Protein AF-A0A9W5YX21-F1 (afdb_monomer_lite)

Foldseek 3Di:
DDKDWDWDQDPQVRDIDTFIQDPNDTDQQSQLVAAHDPPDDDVVRHDNSHDGDDDVPCPPPDDDDDQQWDDDVVVRFIDGLRHTCVNCVPPDPLQSVCCRPVVDRDDPVSSVVSVVVVVVVVVPDDPVVVVVVVPDD

InterPro domains:
  IPR002020 Citrate synthase [PF00285] (57-137)
  IPR002020 Citrate synthase [PTHR11739] (30-137)
  IPR016142 Citrate synthase-like, large alpha subdomain [G3DSA:1.10.580.10] (7-137)
  IPR036969 Citrate synthase superfamily [SSF48256] (24-137)

pLDDT: mean 91.67, std 6.65, range [61.19, 97.12]

Structure (mmCIF, N/CA/C/O backbone):
data_AF-A0A9W5YX21-F1
#
_entry.id   AF-A0A9W5YX21-F1
#
loop_
_atom_site.group_PDB
_atom_site.id
_atom_site.type_symbol
_atom_site.label_atom_id
_atom_site.label_alt_id
_atom_site.label_comp_id
_atom_site.label_asym_id
_atom_site.label_entity_id
_atom_site.label_seq_id
_atom_site.pdbx_PDB_ins_code
_atom_site.Cartn_x
_atom_site.Cartn_y
_atom_site.Cartn_z
_atom_site.occupancy
_atom_site.B_iso_or_equiv
_atom_site.auth_seq_id
_atom_site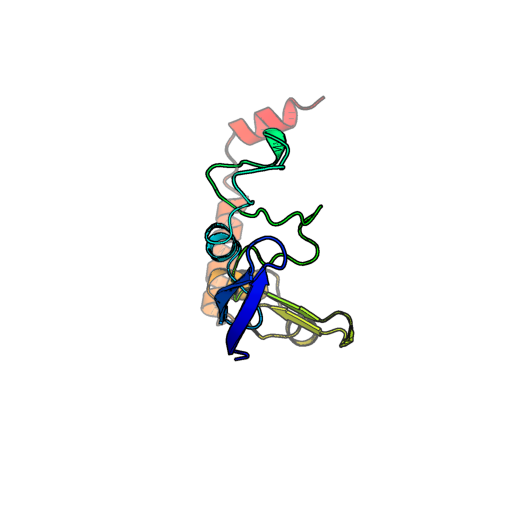.auth_comp_id
_atom_site.auth_asym_id
_atom_site.auth_atom_id
_atom_site.pdbx_PDB_model_num
ATOM 1 N N . MET A 1 1 ? 8.177 -12.030 12.652 1.00 61.19 1 MET A N 1
ATOM 2 C CA . MET A 1 1 ? 7.128 -11.019 12.380 1.00 61.19 1 MET A CA 1
ATOM 3 C C . MET A 1 1 ? 6.281 -10.861 13.634 1.00 61.19 1 MET A C 1
ATOM 5 O O . MET A 1 1 ? 5.811 -11.877 14.130 1.00 61.19 1 MET A O 1
ATOM 9 N N . SER A 1 2 ? 6.114 -9.640 14.155 1.00 83.44 2 SER A N 1
ATOM 10 C CA . SER A 1 2 ? 5.311 -9.377 15.365 1.00 83.44 2 SER A CA 1
ATOM 11 C C . SER A 1 2 ? 3.847 -9.767 15.126 1.00 83.44 2 SER A C 1
ATOM 13 O O . SER A 1 2 ? 3.158 -9.127 14.329 1.00 83.44 2 SER A O 1
ATOM 15 N N . SER A 1 3 ? 3.409 -10.868 15.733 1.00 94.31 3 SER A N 1
ATOM 16 C CA . SER A 1 3 ? 2.046 -11.404 15.628 1.00 94.31 3 SER A CA 1
ATOM 17 C C . SER A 1 3 ? 1.587 -11.853 17.011 1.00 94.31 3 SER A C 1
ATOM 19 O O . SER A 1 3 ? 2.418 -12.215 17.842 1.00 94.31 3 SER A O 1
ATOM 21 N N . GLY A 1 4 ? 0.283 -11.836 17.262 1.00 96.25 4 GLY A N 1
ATOM 22 C CA . GLY A 1 4 ? -0.270 -12.156 18.576 1.00 96.25 4 GLY A CA 1
ATOM 23 C C . GLY A 1 4 ? -1.775 -11.935 18.630 1.00 96.25 4 GLY A C 1
ATOM 24 O O . GLY A 1 4 ? -2.420 -11.822 17.590 1.00 96.25 4 GLY A O 1
ATOM 25 N N . ILE A 1 5 ? -2.325 -11.857 19.839 1.00 97.12 5 ILE A N 1
ATOM 26 C CA . ILE A 1 5 ? -3.734 -11.536 20.082 1.00 97.12 5 ILE A CA 1
ATOM 27 C C . ILE A 1 5 ? -3.800 -10.250 20.905 1.00 97.12 5 ILE A C 1
ATOM 29 O O . ILE A 1 5 ? -3.138 -10.128 21.934 1.00 97.12 5 ILE A O 1
ATOM 33 N N . LEU A 1 6 ? -4.595 -9.294 20.433 1.00 96.44 6 LEU A N 1
ATOM 34 C CA . LEU A 1 6 ? -5.000 -8.109 21.171 1.00 96.44 6 LEU A CA 1
ATOM 35 C C . LEU A 1 6 ? -6.308 -8.416 21.904 1.00 96.44 6 LEU A C 1
ATOM 37 O O . LEU A 1 6 ? -7.324 -8.698 21.267 1.00 96.44 6 LEU A O 1
ATOM 41 N N . TYR A 1 7 ? -6.286 -8.322 23.230 1.00 96.50 7 TYR A N 1
ATOM 42 C CA . TYR A 1 7 ? -7.478 -8.445 24.064 1.00 96.50 7 TYR A CA 1
ATOM 43 C C . TYR A 1 7 ? -8.082 -7.059 24.298 1.00 96.50 7 TYR A C 1
ATOM 45 O O . TYR A 1 7 ? -7.417 -6.168 24.826 1.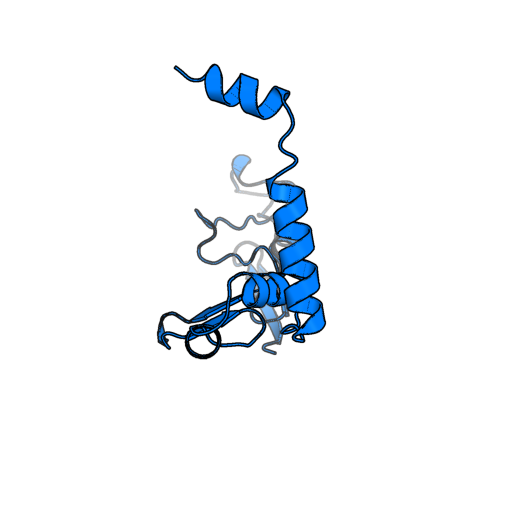00 96.50 7 TYR A O 1
ATOM 53 N N . VAL A 1 8 ? -9.342 -6.872 23.908 1.00 95.56 8 VAL A N 1
ATOM 54 C CA . VAL A 1 8 ? -10.081 -5.611 24.057 1.00 95.56 8 VAL A CA 1
ATOM 55 C C . VAL A 1 8 ? -11.267 -5.839 24.984 1.00 95.56 8 VAL A C 1
ATOM 57 O O . VAL A 1 8 ? -12.100 -6.696 24.712 1.00 95.56 8 VAL A O 1
ATOM 60 N N . ARG A 1 9 ? -11.371 -5.058 26.062 1.00 94.81 9 ARG A N 1
ATOM 61 C CA . ARG A 1 9 ? -12.549 -5.030 26.942 1.00 94.81 9 ARG A CA 1
ATOM 62 C C . ARG A 1 9 ? -13.328 -3.746 26.684 1.00 94.81 9 ARG A C 1
ATOM 64 O O . ARG A 1 9 ? -12.782 -2.661 26.872 1.00 94.81 9 ARG A O 1
ATOM 71 N N . ASP A 1 10 ? -14.585 -3.861 26.267 1.00 92.81 10 ASP A N 1
ATOM 72 C CA . ASP A 1 10 ? -15.468 -2.701 26.116 1.00 92.81 10 ASP A CA 1
ATOM 73 C C . ASP A 1 10 ? -16.086 -2.351 27.471 1.00 92.81 10 ASP A C 1
ATOM 75 O O . ASP A 1 10 ? -16.934 -3.076 27.980 1.00 92.81 10 ASP A O 1
ATOM 79 N N . SER A 1 11 ? -15.686 -1.226 28.061 1.00 91.75 11 SER A N 1
ATOM 80 C CA . SER A 1 11 ? -16.186 -0.789 29.371 1.00 91.75 11 SER A CA 1
ATOM 81 C C . SER A 1 11 ? -17.683 -0.461 29.394 1.00 91.75 11 SER A C 1
ATOM 83 O O . SER A 1 11 ? -18.267 -0.397 30.471 1.00 91.75 11 SER A O 1
ATOM 85 N N . ARG A 1 12 ? -18.317 -0.254 28.232 1.00 89.31 12 ARG A N 1
ATOM 86 C CA . ARG A 1 12 ? -19.748 0.079 28.132 1.00 89.31 12 ARG A CA 1
ATOM 87 C C . ARG A 1 12 ? -20.643 -1.155 28.228 1.00 89.31 12 ARG A C 1
ATOM 89 O O . ARG A 1 12 ? -21.795 -1.037 28.629 1.00 89.31 12 ARG A O 1
ATOM 96 N N . THR A 1 13 ? -20.134 -2.313 27.808 1.00 88.88 13 THR A N 1
ATOM 97 C CA . THR A 1 13 ? -20.879 -3.586 27.740 1.00 88.88 13 THR A CA 1
ATOM 98 C C . THR A 1 13 ? -20.263 -4.689 28.602 1.00 88.88 13 THR A C 1
ATOM 100 O O . THR A 1 13 ? -20.871 -5.736 28.784 1.00 88.88 13 THR A O 1
ATOM 103 N N . ASP A 1 14 ? -19.059 -4.455 29.121 1.00 90.62 14 ASP A N 1
ATOM 104 C CA . ASP A 1 14 ? -18.196 -5.395 29.838 1.00 90.62 14 ASP A CA 1
ATOM 105 C C . ASP A 1 14 ? -17.785 -6.655 29.054 1.00 90.62 14 ASP A C 1
ATOM 107 O O . ASP A 1 14 ? -17.219 -7.599 29.607 1.00 90.62 14 ASP A O 1
ATOM 111 N N . VAL A 1 15 ? -18.015 -6.662 27.737 1.00 92.25 15 VAL A N 1
ATOM 112 C CA . VAL A 1 15 ? -17.653 -7.771 26.849 1.00 92.25 15 VAL A CA 1
ATOM 113 C C . VAL A 1 15 ? -16.172 -7.695 26.478 1.00 92.25 15 VAL A C 1
ATOM 115 O O . VAL A 1 15 ? -15.639 -6.624 26.168 1.00 92.25 15 VAL A O 1
ATOM 118 N N . GLN A 1 16 ? -15.511 -8.853 26.479 1.00 95.12 16 GLN A N 1
ATOM 119 C CA . GLN A 1 16 ? -14.143 -9.015 25.998 1.00 95.12 16 GLN A CA 1
ATOM 120 C C . GLN A 1 16 ? -14.112 -9.586 24.578 1.00 95.12 16 GLN A C 1
ATOM 122 O O . GLN A 1 16 ? -14.905 -10.456 24.222 1.00 95.12 16 GLN A O 1
ATOM 127 N N . TYR A 1 17 ? -13.168 -9.098 23.781 1.00 94.81 17 TYR A N 1
ATOM 128 C CA . TYR A 1 17 ? -12.956 -9.474 22.391 1.00 94.81 17 TYR A CA 1
ATOM 129 C C . TYR A 1 17 ? -11.486 -9.795 22.156 1.00 94.81 17 TYR A C 1
ATOM 131 O O . TYR A 1 17 ? -10.595 -9.139 22.697 1.00 94.81 17 TYR A O 1
ATOM 139 N N . GLU A 1 18 ? -11.244 -10.764 21.285 1.00 96.50 18 GLU A N 1
ATOM 140 C CA . GLU A 1 18 ? -9.912 -11.148 20.836 1.00 96.50 18 GLU A CA 1
ATOM 141 C C . GLU A 1 18 ? -9.738 -10.746 19.375 1.00 96.50 18 GLU A C 1
ATOM 143 O O . GLU A 1 18 ? -10.523 -11.133 18.504 1.00 96.50 18 GLU A O 1
ATOM 148 N N . ILE A 1 19 ? -8.710 -9.947 19.104 1.00 96.56 19 ILE A N 1
ATOM 149 C CA . ILE A 1 19 ? -8.412 -9.432 17.771 1.00 96.56 19 ILE A CA 1
ATOM 150 C C . ILE A 1 19 ? -7.009 -9.893 17.373 1.00 96.56 19 ILE A C 1
ATOM 152 O O . ILE A 1 19 ? -6.046 -9.605 18.084 1.00 96.56 19 ILE A O 1
ATOM 156 N N . PRO A 1 20 ? -6.844 -10.601 16.245 1.00 96.69 20 PRO A N 1
ATOM 157 C CA . PRO A 1 20 ? -5.533 -11.061 15.820 1.00 96.69 20 PRO A CA 1
ATOM 158 C C . PRO A 1 20 ? -4.649 -9.886 15.386 1.00 96.69 20 PRO A C 1
ATOM 160 O O . PRO A 1 20 ? -5.027 -9.079 14.538 1.00 96.69 20 PRO A O 1
ATOM 163 N N . ILE A 1 21 ? -3.432 -9.841 15.922 1.00 96.12 21 ILE A N 1
ATOM 164 C CA . ILE A 1 21 ? -2.357 -8.966 15.458 1.00 96.12 21 ILE A CA 1
ATOM 165 C C . ILE A 1 21 ? -1.566 -9.720 14.392 1.00 96.12 21 ILE A C 1
ATOM 167 O O . ILE A 1 21 ? -1.037 -10.808 14.640 1.00 96.12 21 ILE A O 1
ATOM 171 N N . ARG A 1 22 ? -1.438 -9.119 13.210 1.00 93.19 22 ARG A N 1
ATOM 172 C CA . ARG A 1 22 ? -0.610 -9.614 12.107 1.00 93.19 22 ARG A CA 1
ATOM 173 C C . ARG A 1 22 ? 0.335 -8.505 11.675 1.00 93.19 22 ARG A C 1
ATOM 175 O O . ARG A 1 22 ? -0.115 -7.429 11.304 1.00 93.19 22 ARG A O 1
ATOM 182 N N . ARG A 1 23 ? 1.644 -8.768 11.723 1.00 89.69 23 ARG A N 1
ATOM 183 C CA . ARG A 1 23 ? 2.694 -7.802 11.333 1.00 89.69 23 ARG A CA 1
ATOM 184 C C . ARG A 1 23 ? 2.539 -6.449 12.040 1.00 89.69 23 ARG A C 1
ATOM 186 O O . ARG A 1 23 ? 2.626 -5.402 11.413 1.00 89.69 23 ARG A O 1
ATOM 193 N N . ASN A 1 24 ? 2.314 -6.492 13.352 1.00 92.44 24 ASN A N 1
ATOM 194 C CA . ASN A 1 24 ? 2.101 -5.310 14.189 1.00 92.44 24 ASN A CA 1
ATOM 195 C C . ASN A 1 24 ? 0.866 -4.454 13.820 1.00 92.44 24 ASN A C 1
ATOM 197 O O . ASN A 1 24 ? 0.788 -3.298 14.219 1.00 92.44 24 ASN A O 1
ATOM 201 N N . ALA A 1 25 ? -0.098 -5.009 13.081 1.00 93.75 25 ALA A N 1
ATOM 202 C CA . ALA A 1 25 ? -1.350 -4.346 12.728 1.00 93.75 25 ALA A CA 1
ATOM 203 C C . ALA A 1 25 ? -2.561 -5.224 13.078 1.00 93.75 25 ALA A C 1
ATOM 205 O O . ALA A 1 25 ? -2.472 -6.454 13.113 1.00 93.75 25 ALA A O 1
ATOM 206 N N . VAL A 1 26 ? -3.703 -4.581 13.324 1.00 94.88 26 VAL A N 1
ATOM 207 C CA . VAL A 1 26 ? -5.009 -5.232 13.499 1.00 94.88 26 VAL A CA 1
ATOM 208 C C . VAL A 1 26 ? -5.931 -4.856 12.345 1.00 94.88 26 VAL A C 1
ATOM 210 O O . VAL A 1 26 ? -5.842 -3.756 11.801 1.00 94.88 26 VAL A O 1
ATOM 213 N N . SER A 1 27 ? -6.842 -5.753 11.973 1.00 93.75 27 SER A N 1
ATOM 214 C CA . SER A 1 27 ? -7.840 -5.450 10.947 1.00 93.75 27 SER A CA 1
ATOM 215 C C . SER A 1 27 ? -8.920 -4.523 11.503 1.00 93.75 27 SER A C 1
ATOM 217 O O . SER A 1 27 ? -9.597 -4.857 12.476 1.00 93.75 27 SER A O 1
ATOM 219 N N . ALA A 1 28 ? -9.168 -3.395 10.834 1.00 92.88 28 ALA A N 1
ATOM 220 C CA . ALA A 1 28 ? -10.275 -2.502 11.186 1.00 92.88 28 ALA A CA 1
ATOM 221 C C . ALA A 1 28 ? -11.650 -3.193 11.077 1.00 92.88 28 ALA A C 1
ATOM 223 O O . ALA A 1 28 ? -12.602 -2.804 11.751 1.00 92.88 28 ALA A O 1
ATOM 224 N N . MET A 1 29 ? -11.761 -4.247 10.261 1.00 92.62 29 MET A N 1
ATOM 225 C CA . MET A 1 29 ? -12.996 -5.024 10.130 1.00 92.62 29 MET A CA 1
ATOM 226 C C . MET A 1 29 ? -13.284 -5.875 11.368 1.00 92.62 29 MET A C 1
ATOM 228 O O . MET A 1 29 ? -14.449 -6.135 11.653 1.00 92.62 29 MET A O 1
ATOM 232 N N . ASP A 1 30 ? -12.263 -6.271 12.134 1.00 93.56 30 ASP A N 1
ATOM 233 C CA . ASP A 1 30 ? -12.470 -7.018 13.378 1.00 93.56 30 ASP A CA 1
ATOM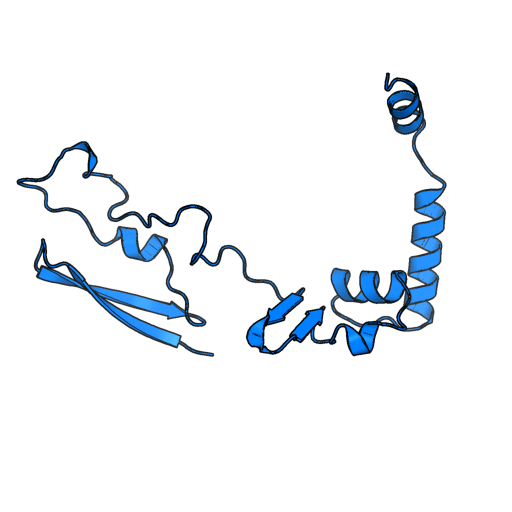 234 C C . ASP A 1 30 ? -13.105 -6.149 14.469 1.00 93.56 30 ASP A C 1
ATOM 236 O O . ASP A 1 30 ? -13.886 -6.653 15.275 1.00 93.56 30 ASP A O 1
ATOM 240 N N . LEU A 1 31 ? -12.867 -4.834 14.446 1.00 93.38 31 LEU A N 1
ATOM 241 C CA . LEU A 1 31 ? -13.475 -3.896 15.395 1.00 93.38 31 LEU A CA 1
ATOM 242 C C . LEU A 1 31 ? -14.991 -3.759 15.204 1.00 93.38 31 LEU A C 1
ATOM 244 O O . LEU A 1 31 ? -15.697 -3.471 16.165 1.00 93.38 31 LEU A O 1
ATOM 248 N N . LYS A 1 32 ? -15.523 -4.083 14.018 1.00 92.50 32 LYS A N 1
ATOM 249 C CA . LYS A 1 32 ? -16.973 -4.101 13.752 1.00 92.50 32 LYS A CA 1
ATOM 250 C C . LYS A 1 32 ? -17.750 -5.091 14.626 1.00 92.50 32 LYS A C 1
ATOM 252 O O . LYS A 1 32 ? -18.964 -4.962 14.771 1.00 92.50 32 LYS A O 1
ATOM 257 N N . LYS A 1 33 ? -17.066 -6.086 15.206 1.00 90.81 33 LYS A N 1
ATOM 258 C CA . LYS A 1 33 ? -17.652 -7.045 16.159 1.00 90.81 33 LYS A CA 1
ATOM 259 C C . LYS A 1 33 ? -18.087 -6.363 17.459 1.00 90.81 33 LYS A C 1
ATOM 261 O O . LYS A 1 33 ? -19.004 -6.846 18.116 1.00 90.81 33 LYS A O 1
ATOM 266 N N . ILE A 1 34 ? -17.456 -5.242 17.803 1.00 91.38 34 ILE A N 1
ATOM 267 C CA . ILE A 1 34 ? -17.754 -4.452 18.994 1.00 91.38 34 ILE A CA 1
ATOM 268 C C . ILE A 1 34 ? -18.924 -3.528 18.660 1.00 91.38 34 ILE A C 1
ATOM 270 O O . ILE A 1 34 ? -18.828 -2.705 17.751 1.00 91.38 34 ILE A O 1
ATOM 274 N N . LYS A 1 35 ? -20.041 -3.648 19.378 1.00 88.06 35 LYS A N 1
ATOM 275 C CA . LYS A 1 35 ? -21.244 -2.834 19.150 1.00 88.06 35 LYS A CA 1
ATOM 276 C C . LYS A 1 35 ? -21.494 -1.887 20.317 1.00 88.06 35 LYS A C 1
ATOM 278 O O . LYS A 1 35 ? -21.150 -2.189 21.454 1.00 88.06 35 LYS A O 1
ATOM 283 N N . ALA A 1 36 ? -22.076 -0.727 20.019 1.00 83.69 36 ALA A N 1
ATOM 284 C CA . ALA A 1 36 ? -22.536 0.188 21.055 1.00 83.69 36 ALA A CA 1
ATOM 285 C C . ALA A 1 36 ? -23.689 -0.449 21.865 1.00 83.69 36 ALA A C 1
ATOM 287 O O . ALA A 1 36 ? -24.432 -1.260 21.305 1.00 83.69 36 ALA A O 1
ATOM 288 N N . PRO A 1 37 ? -23.860 -0.083 23.149 1.00 83.25 37 PRO A N 1
ATOM 289 C CA . PRO A 1 37 ? -25.018 -0.499 23.938 1.00 83.25 37 PRO A CA 1
ATOM 290 C C . PRO A 1 37 ? -26.344 -0.109 23.271 1.00 83.25 37 PRO A C 1
ATOM 292 O O . PRO A 1 37 ? -26.462 0.988 22.722 1.00 83.25 37 PRO A O 1
ATOM 295 N N . GLU A 1 38 ? -27.350 -0.982 23.363 1.00 75.88 38 GLU A N 1
ATOM 296 C CA . GLU A 1 38 ? -28.678 -0.757 22.766 1.00 75.88 38 GLU A CA 1
ATOM 297 C C . GLU A 1 38 ? -29.485 0.332 23.496 1.00 75.88 38 GLU A C 1
ATOM 299 O O . GLU A 1 38 ? -30.283 1.041 22.884 1.00 75.88 38 GLU A O 1
ATOM 304 N N . THR A 1 39 ? -29.256 0.498 24.801 1.00 73.88 39 THR A N 1
ATOM 305 C CA . THR A 1 39 ? -29.961 1.453 25.666 1.00 73.88 39 THR A CA 1
ATOM 306 C C . THR A 1 39 ? -29.051 2.594 26.114 1.00 73.88 39 THR A C 1
ATOM 308 O O . THR A 1 39 ? -27.935 2.354 26.568 1.00 73.88 39 THR A O 1
ATOM 311 N N . GLY A 1 40 ? -29.555 3.832 26.058 1.00 69.50 40 GLY A N 1
ATOM 312 C CA . GLY A 1 40 ? -28.864 5.017 26.587 1.00 69.50 40 GLY A CA 1
ATOM 313 C C . GLY A 1 40 ? -27.820 5.644 25.656 1.00 69.50 40 GLY A C 1
ATOM 314 O O . GLY A 1 40 ? -27.039 6.476 26.109 1.00 69.50 40 GLY A O 1
ATOM 315 N N . THR A 1 41 ? -27.798 5.262 24.377 1.00 69.44 41 THR A N 1
ATOM 316 C CA . THR A 1 41 ? -26.888 5.800 23.354 1.00 69.44 41 THR A CA 1
ATOM 317 C C . THR A 1 41 ? -27.639 6.637 22.321 1.00 69.44 41 THR A C 1
ATOM 319 O O . THR A 1 41 ? -28.822 6.407 22.060 1.00 69.44 41 THR A O 1
ATOM 322 N N . ASP A 1 42 ? -26.957 7.623 21.733 1.00 77.50 42 ASP A N 1
ATOM 323 C CA . ASP A 1 42 ? -27.496 8.371 20.600 1.00 77.50 42 ASP A CA 1
ATOM 324 C C . ASP A 1 42 ? -27.695 7.413 19.414 1.00 77.50 42 ASP A C 1
ATOM 326 O O . ASP A 1 42 ? -26.838 6.578 19.108 1.00 77.50 42 ASP A O 1
ATOM 330 N N . ARG A 1 43 ? -28.824 7.537 18.710 1.00 73.75 43 ARG A N 1
ATOM 331 C CA . ARG A 1 43 ? -29.080 6.770 17.483 1.00 73.75 43 ARG A CA 1
ATOM 332 C C . ARG A 1 43 ? -28.012 7.025 16.419 1.00 73.75 43 ARG A C 1
ATOM 334 O O . ARG A 1 43 ? -27.768 6.141 15.604 1.00 73.75 43 ARG A O 1
ATOM 341 N N . ALA A 1 44 ? -27.358 8.186 16.439 1.00 76.06 44 ALA A N 1
ATOM 342 C CA . ALA A 1 44 ? -26.235 8.491 15.554 1.00 76.06 44 ALA A CA 1
ATOM 343 C C . ALA A 1 44 ? -25.019 7.558 15.761 1.00 76.06 44 ALA A C 1
ATOM 345 O O . ALA A 1 44 ? -24.260 7.316 14.815 1.00 76.06 44 ALA A O 1
ATOM 346 N N . ASP A 1 45 ? -24.861 6.990 16.961 1.00 75.06 45 ASP A N 1
ATOM 347 C CA . ASP A 1 45 ? -23.777 6.061 17.307 1.00 75.06 45 ASP A CA 1
ATOM 348 C C . ASP A 1 45 ? -24.128 4.596 17.005 1.00 75.06 45 ASP A C 1
ATOM 350 O O . ASP A 1 45 ? -23.248 3.727 16.966 1.00 75.06 45 ASP A O 1
ATOM 354 N N . GLN A 1 46 ? -25.405 4.308 16.736 1.00 74.56 46 GLN A N 1
ATOM 355 C CA . GLN A 1 46 ? -25.899 2.979 16.385 1.00 74.56 46 GLN A CA 1
ATOM 356 C C . GLN A 1 46 ? -25.690 2.696 14.897 1.00 74.56 46 GLN A C 1
ATOM 358 O O . GLN A 1 46 ? -26.602 2.733 14.071 1.00 74.56 46 GLN A O 1
ATOM 363 N N . VAL A 1 47 ? -24.448 2.391 14.539 1.00 76.69 47 VAL A N 1
ATOM 364 C CA . VAL A 1 47 ? -24.092 1.998 13.175 1.00 76.69 47 VAL A CA 1
ATOM 365 C C . VAL A 1 47 ? -24.229 0.486 13.035 1.00 76.69 47 VAL A C 1
ATOM 367 O O . VAL A 1 47 ? -23.648 -0.266 13.815 1.00 76.69 47 VAL A O 1
ATOM 370 N N . ALA A 1 48 ? -24.928 0.018 11.995 1.00 72.81 48 ALA A N 1
ATOM 371 C CA . ALA A 1 48 ? -25.094 -1.417 11.716 1.00 72.81 48 ALA A CA 1
ATOM 372 C C . ALA A 1 48 ? -23.752 -2.175 11.629 1.00 72.81 48 ALA A C 1
ATOM 374 O O . ALA A 1 48 ? -23.666 -3.360 11.947 1.00 72.81 48 ALA A O 1
ATOM 375 N N . GLY A 1 49 ? -22.696 -1.468 11.222 1.00 77.69 49 GLY A N 1
ATOM 376 C CA . GLY A 1 49 ? -21.331 -1.972 11.136 1.00 77.69 49 GLY A CA 1
ATOM 377 C C . GLY A 1 49 ? -20.537 -1.977 12.445 1.00 77.69 49 GLY A C 1
ATOM 378 O O . GLY A 1 49 ? -19.354 -2.268 12.366 1.00 77.69 49 GLY A O 1
ATOM 379 N N . GLY A 1 50 ? -21.118 -1.651 13.604 1.00 87.81 50 GLY A N 1
ATOM 380 C CA . GLY A 1 50 ? -20.413 -1.649 14.892 1.00 87.81 50 GLY A CA 1
ATOM 381 C C . GLY A 1 50 ? -19.409 -0.501 15.058 1.00 87.81 50 GLY A C 1
ATOM 382 O O . GLY A 1 50 ? -19.572 0.577 14.481 1.00 87.81 50 GLY A O 1
ATOM 383 N N . LEU A 1 51 ? -18.383 -0.723 15.884 1.00 90.88 51 LEU A N 1
ATOM 384 C CA . LEU A 1 51 ? -17.358 0.261 16.225 1.00 90.88 51 LEU A CA 1
ATOM 385 C C . LEU A 1 51 ? -16.572 0.685 14.978 1.00 90.88 51 LEU A C 1
ATOM 387 O O . LEU A 1 51 ? -16.128 -0.140 14.178 1.00 90.88 51 LEU A O 1
ATOM 391 N N . ARG A 1 52 ? -16.383 1.998 14.832 1.00 90.69 52 ARG A N 1
ATOM 392 C CA . ARG A 1 52 ? -15.640 2.606 13.724 1.00 90.69 52 ARG A CA 1
ATOM 393 C C . ARG A 1 52 ? -14.263 3.056 14.195 1.00 90.69 52 ARG A C 1
ATOM 395 O O . ARG A 1 52 ? -14.127 3.587 15.293 1.00 90.69 52 ARG A O 1
ATOM 402 N N . VAL A 1 53 ? -13.267 2.898 13.329 1.00 92.00 53 VAL A N 1
ATOM 403 C CA . VAL A 1 53 ? -11.953 3.528 13.499 1.00 92.00 53 VAL A CA 1
ATOM 404 C C . VAL A 1 53 ? -12.030 4.931 12.918 1.00 92.00 53 VAL A C 1
ATOM 406 O O . VAL A 1 53 ? -12.385 5.101 11.753 1.00 92.00 53 VAL A O 1
ATOM 409 N N . HIS A 1 54 ? -11.717 5.931 13.731 1.00 91.75 54 HIS A N 1
ATOM 410 C CA . HIS A 1 54 ? -11.623 7.316 13.298 1.00 91.75 54 HIS A CA 1
ATOM 411 C C . HIS A 1 54 ? -10.149 7.730 13.292 1.00 91.75 54 HIS A C 1
ATOM 413 O O . HIS A 1 54 ? -9.598 8.072 14.335 1.00 91.75 54 HIS A O 1
ATOM 419 N N . ASP A 1 55 ? -9.519 7.665 12.118 1.00 94.75 55 ASP A N 1
ATOM 420 C CA . ASP A 1 55 ? -8.110 8.025 11.903 1.00 94.75 55 ASP A CA 1
ATOM 421 C C . ASP A 1 55 ? -7.984 9.061 10.768 1.00 94.75 55 ASP A C 1
ATOM 423 O O . ASP A 1 55 ? -7.806 8.703 9.597 1.00 94.75 55 ASP A O 1
ATOM 427 N N . PRO A 1 56 ? -8.144 10.362 11.079 1.00 94.31 56 PRO A N 1
ATOM 428 C CA . PRO A 1 56 ? -8.082 11.426 10.084 1.00 94.31 56 PRO A CA 1
ATOM 429 C C . PRO A 1 56 ? -6.731 11.464 9.366 1.00 94.31 56 PRO A C 1
ATOM 431 O O . PRO A 1 56 ? -5.688 11.703 9.974 1.00 94.31 56 PRO A O 1
ATOM 434 N N . GLY A 1 57 ? -6.759 11.277 8.047 1.00 93.94 57 GLY A N 1
ATOM 435 C CA . GLY A 1 57 ? -5.551 11.270 7.223 1.00 93.94 57 GLY A CA 1
ATOM 436 C C . GLY A 1 57 ? -4.719 9.990 7.326 1.00 93.94 57 GLY A C 1
ATOM 437 O O . GLY A 1 57 ? -3.575 10.009 6.887 1.00 93.94 57 GLY A O 1
ATOM 438 N N . LEU A 1 58 ? -5.278 8.897 7.868 1.00 92.88 58 LEU A N 1
ATOM 439 C CA . LEU A 1 58 ? -4.656 7.563 7.884 1.00 92.88 58 LEU A CA 1
ATOM 440 C C . LEU A 1 58 ? -3.297 7.536 8.602 1.00 92.88 58 LEU A C 1
ATOM 442 O O . LEU A 1 58 ? -2.385 6.812 8.209 1.00 92.88 58 LEU A O 1
ATOM 446 N N . ARG A 1 59 ? -3.154 8.341 9.659 1.00 92.00 59 ARG A N 1
ATOM 447 C CA . ARG A 1 59 ? -1.879 8.549 10.361 1.00 92.00 59 ARG A CA 1
ATOM 448 C C . ARG A 1 59 ? -1.370 7.287 11.048 1.00 92.00 59 ARG A C 1
ATOM 450 O O . ARG A 1 59 ? -0.168 7.157 11.244 1.00 92.00 59 ARG A O 1
ATOM 457 N N . ASN A 1 60 ? -2.269 6.380 11.423 1.00 92.12 60 ASN A N 1
ATOM 458 C CA . ASN A 1 60 ? -1.947 5.114 12.076 1.00 92.12 60 ASN A CA 1
ATOM 459 C C . ASN A 1 60 ? -2.665 3.924 11.412 1.00 92.12 60 ASN A C 1
ATOM 461 O O . ASN A 1 60 ? -2.911 2.897 12.046 1.00 92.12 60 ASN A O 1
ATOM 465 N N . THR A 1 61 ? -3.022 4.056 10.133 1.00 93.19 61 THR A N 1
ATOM 466 C CA . THR A 1 61 ? -3.730 3.022 9.375 1.00 93.19 61 THR A CA 1
ATOM 467 C C . THR A 1 61 ? -2.854 2.514 8.241 1.00 93.19 61 THR A C 1
ATOM 469 O O . THR A 1 61 ? -2.512 3.249 7.318 1.00 93.19 61 THR A O 1
ATOM 472 N N . THR A 1 62 ? -2.527 1.222 8.274 1.00 91.31 62 THR A N 1
ATOM 473 C CA . THR A 1 62 ? -1.886 0.548 7.140 1.00 91.31 62 THR A CA 1
ATOM 474 C C . THR A 1 62 ? -2.952 0.149 6.115 1.00 91.31 62 THR A C 1
ATOM 476 O O . THR A 1 62 ? -3.971 -0.440 6.469 1.00 91.31 62 THR A O 1
ATOM 479 N N . ILE A 1 63 ? -2.749 0.513 4.844 1.00 90.25 63 ILE A N 1
ATOM 480 C CA . ILE A 1 63 ? -3.760 0.338 3.780 1.00 90.25 63 ILE A CA 1
ATOM 481 C C . ILE A 1 63 ? -3.413 -0.841 2.873 1.00 90.25 63 ILE A C 1
ATOM 483 O O . ILE A 1 63 ? -4.267 -1.661 2.546 1.00 90.25 63 ILE A O 1
ATOM 487 N N . VAL A 1 64 ? -2.156 -0.900 2.436 1.00 90.50 64 VAL A N 1
ATOM 488 C CA . VAL A 1 64 ? -1.680 -1.858 1.441 1.00 90.50 64 VAL A CA 1
ATOM 489 C C . VAL A 1 64 ? -0.376 -2.462 1.924 1.00 90.50 64 VAL A C 1
ATOM 491 O O . VAL A 1 64 ? 0.514 -1.763 2.407 1.00 90.50 64 VAL A O 1
ATOM 494 N N . GLU A 1 65 ? -0.259 -3.772 1.757 1.00 88.06 65 GLU A N 1
ATOM 495 C CA . GLU A 1 65 ? 1.008 -4.469 1.904 1.00 88.06 65 GLU A CA 1
ATOM 496 C C . GLU A 1 65 ? 1.779 -4.379 0.587 1.00 88.06 65 GLU A C 1
ATOM 498 O O . GLU A 1 65 ? 1.269 -4.750 -0.470 1.00 88.06 65 GLU A O 1
ATOM 503 N N . THR A 1 66 ? 3.015 -3.893 0.640 1.00 91.69 66 THR A N 1
ATOM 504 C CA . THR A 1 66 ? 3.874 -3.770 -0.538 1.00 91.69 66 THR A CA 1
ATOM 505 C C . THR A 1 66 ? 5.285 -4.248 -0.232 1.00 91.69 66 THR A C 1
ATOM 507 O O . THR A 1 66 ? 5.777 -4.106 0.885 1.00 91.69 66 THR A O 1
ATOM 510 N N . ALA A 1 67 ? 5.927 -4.828 -1.244 1.00 92.38 67 ALA A N 1
ATOM 511 C CA . ALA A 1 67 ? 7.341 -5.196 -1.227 1.00 92.38 67 ALA A CA 1
ATOM 512 C C . ALA A 1 67 ? 8.192 -4.250 -2.096 1.00 92.38 67 ALA A C 1
ATOM 514 O O . ALA A 1 67 ? 9.348 -4.556 -2.376 1.00 92.38 67 ALA A O 1
ATOM 515 N N . ILE A 1 68 ? 7.612 -3.147 -2.588 1.00 95.19 68 ILE A N 1
ATOM 516 C CA . ILE A 1 68 ? 8.266 -2.237 -3.538 1.00 95.19 68 ILE A CA 1
ATOM 517 C C . ILE A 1 68 ? 9.293 -1.354 -2.836 1.00 95.19 68 ILE A C 1
ATOM 519 O O . ILE A 1 68 ? 10.436 -1.296 -3.280 1.00 95.19 68 ILE A O 1
ATOM 523 N N . SER A 1 69 ? 8.909 -0.684 -1.753 1.00 94.31 69 SER A N 1
ATOM 524 C CA . SER A 1 69 ? 9.800 0.207 -1.018 1.00 94.31 69 SER A CA 1
ATOM 525 C C . SER A 1 69 ? 9.568 0.13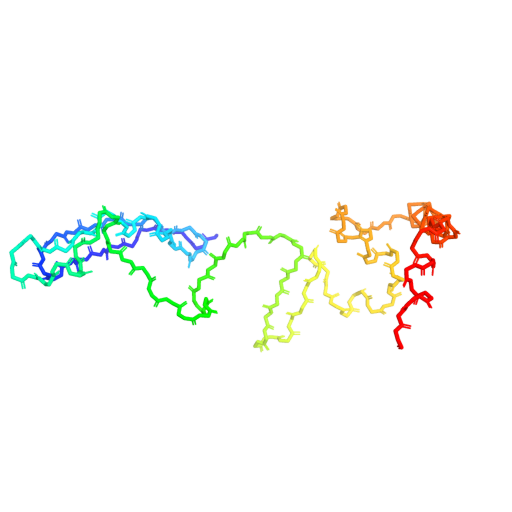8 0.484 1.00 94.31 69 SER A C 1
ATOM 527 O O . SER A 1 69 ? 8.504 -0.270 0.954 1.00 94.31 69 SER A O 1
ATOM 529 N N . PHE A 1 70 ? 10.592 0.527 1.236 1.00 94.06 70 PHE A N 1
ATOM 530 C CA . PHE A 1 70 ? 10.548 0.668 2.685 1.00 94.06 70 PHE A CA 1
ATOM 531 C C . PHE A 1 70 ? 11.296 1.940 3.078 1.00 94.06 70 PHE A C 1
ATOM 533 O O . PHE A 1 70 ? 12.393 2.178 2.582 1.00 94.06 70 PHE A O 1
ATOM 540 N N . SER A 1 71 ? 10.698 2.748 3.950 1.00 93.12 71 SER A N 1
ATOM 541 C CA . SER A 1 71 ? 11.277 4.000 4.432 1.00 93.12 71 SER A CA 1
ATOM 542 C C . SER A 1 71 ? 11.287 4.001 5.955 1.00 93.12 71 SER A C 1
ATOM 544 O O . SER A 1 71 ? 10.254 3.763 6.581 1.00 93.12 71 SER A O 1
ATOM 546 N N . ASP A 1 72 ? 12.451 4.272 6.532 1.00 93.19 72 ASP A N 1
ATOM 547 C CA . ASP A 1 72 ? 12.664 4.492 7.957 1.00 93.19 72 ASP A CA 1
ATOM 548 C C . ASP A 1 72 ? 13.399 5.826 8.125 1.00 93.19 72 ASP A C 1
ATOM 550 O O . ASP A 1 72 ? 14.605 5.941 7.885 1.00 93.19 72 ASP A O 1
ATOM 554 N N . HIS A 1 73 ? 12.640 6.853 8.508 1.00 89.50 73 HIS A N 1
ATOM 555 C CA . HIS A 1 73 ? 13.161 8.209 8.649 1.00 89.50 73 HIS A CA 1
ATOM 556 C C . HIS A 1 73 ? 14.131 8.332 9.833 1.00 89.50 73 HIS A C 1
ATOM 558 O O . HIS A 1 73 ? 15.050 9.146 9.776 1.00 89.50 73 HIS A O 1
ATOM 564 N N . GLU A 1 74 ? 13.931 7.559 10.905 1.00 93.62 74 GLU A N 1
ATOM 565 C CA . GLU A 1 74 ? 14.764 7.648 12.109 1.00 93.62 74 GLU A CA 1
ATOM 566 C C . GLU A 1 74 ? 16.174 7.135 11.821 1.00 93.62 74 GLU A C 1
ATOM 568 O O . GLU A 1 74 ? 17.162 7.656 12.339 1.00 93.62 74 GLU A O 1
ATOM 573 N N . ARG A 1 75 ? 16.266 6.123 10.953 1.00 92.62 75 ARG A N 1
ATOM 574 C CA . ARG A 1 75 ? 17.528 5.503 10.540 1.00 92.62 75 ARG A CA 1
ATOM 575 C C . ARG A 1 75 ? 18.075 6.033 9.217 1.00 92.62 75 ARG A C 1
ATOM 577 O O . ARG A 1 75 ? 19.090 5.516 8.762 1.00 92.62 75 ARG A O 1
ATOM 584 N N . ASN A 1 76 ? 17.434 7.039 8.612 1.00 90.75 76 ASN A N 1
ATOM 585 C CA . ASN A 1 76 ? 17.749 7.553 7.272 1.00 90.75 76 ASN A CA 1
ATOM 586 C C . ASN A 1 76 ? 17.876 6.436 6.221 1.00 90.75 76 ASN A C 1
ATOM 588 O O . ASN A 1 76 ? 18.788 6.446 5.400 1.00 90.75 76 ASN A O 1
ATOM 592 N N . LEU A 1 77 ? 16.982 5.447 6.269 1.00 94.06 77 LEU A N 1
ATOM 593 C CA . LEU A 1 77 ? 17.035 4.279 5.400 1.00 94.06 77 LEU A CA 1
ATOM 594 C C . LEU A 1 77 ? 15.874 4.308 4.409 1.00 94.06 77 LEU A C 1
ATOM 596 O O . LEU A 1 77 ? 14.710 4.244 4.803 1.00 94.06 77 LEU A O 1
ATOM 600 N N . LEU A 1 78 ? 16.198 4.335 3.118 1.00 95.00 78 LEU A N 1
ATOM 601 C CA . LEU A 1 78 ? 15.236 4.169 2.035 1.00 95.00 78 LEU A CA 1
ATOM 602 C C . LEU A 1 78 ? 15.654 2.979 1.176 1.00 95.00 78 LEU A C 1
ATOM 604 O O . LEU A 1 78 ? 16.755 2.951 0.630 1.00 95.00 78 LEU A O 1
ATOM 608 N N . LEU A 1 79 ? 14.769 1.990 1.081 1.00 95.44 79 LEU A N 1
ATOM 609 C CA . LEU A 1 79 ? 14.975 0.771 0.313 1.00 95.44 79 LEU A CA 1
ATOM 610 C C . LEU A 1 79 ? 13.999 0.701 -0.858 1.00 95.44 79 LEU A C 1
ATOM 612 O O . LEU A 1 79 ? 12.800 0.922 -0.680 1.00 95.44 79 LEU A O 1
ATOM 616 N N . PHE A 1 80 ? 14.492 0.269 -2.012 1.00 96.12 80 PHE A N 1
ATOM 617 C CA . PHE A 1 80 ? 13.711 -0.147 -3.171 1.00 96.12 80 PHE A CA 1
ATOM 618 C C . PHE A 1 80 ? 13.995 -1.619 -3.450 1.00 96.12 80 PHE A C 1
ATOM 620 O O . PHE A 1 80 ? 15.122 -2.000 -3.751 1.00 96.12 80 PHE A O 1
ATOM 627 N N . ARG A 1 81 ? 12.976 -2.473 -3.296 1.00 95.38 81 ARG A N 1
ATOM 628 C CA . ARG A 1 81 ? 13.084 -3.935 -3.464 1.00 95.38 81 ARG A CA 1
ATOM 629 C C . ARG A 1 81 ? 14.255 -4.557 -2.681 1.00 95.38 81 ARG A C 1
ATOM 631 O O . ARG A 1 81 ? 14.838 -5.545 -3.107 1.00 95.38 81 ARG A O 1
ATOM 638 N N . GLY A 1 82 ? 14.586 -3.976 -1.526 1.00 93.94 82 GLY A N 1
ATOM 639 C CA . GLY A 1 82 ? 15.682 -4.416 -0.656 1.00 93.94 82 GLY A CA 1
ATOM 640 C C . GLY A 1 82 ? 17.039 -3.754 -0.916 1.00 93.94 82 GLY A C 1
ATOM 641 O O . GLY A 1 82 ? 17.923 -3.908 -0.080 1.00 93.94 82 GLY A O 1
ATOM 642 N N . TYR A 1 83 ? 17.197 -2.990 -1.998 1.00 95.56 83 TYR A N 1
ATOM 643 C CA . TYR A 1 83 ? 18.400 -2.202 -2.275 1.00 95.56 83 TYR A CA 1
ATOM 644 C C . TYR A 1 83 ? 18.276 -0.818 -1.654 1.00 95.56 83 TYR A C 1
ATOM 646 O O . TYR A 1 83 ? 17.229 -0.184 -1.792 1.00 95.56 83 TYR A O 1
ATOM 654 N N . SER A 1 84 ? 19.318 -0.342 -0.980 1.00 95.38 84 SER A N 1
ATOM 655 C CA . SER A 1 84 ? 19.324 1.025 -0.465 1.00 95.38 84 SER A CA 1
ATOM 656 C C . SER A 1 84 ? 19.500 2.039 -1.593 1.00 95.38 84 SER A C 1
ATOM 658 O O . SER A 1 84 ? 20.023 1.714 -2.661 1.00 95.38 84 SER A O 1
ATOM 660 N N . VAL A 1 85 ? 19.065 3.279 -1.372 1.00 93.25 85 VAL A N 1
ATOM 661 C CA . VAL A 1 85 ? 19.247 4.358 -2.358 1.00 93.25 85 VAL A CA 1
ATOM 662 C C . VAL A 1 85 ? 20.717 4.563 -2.705 1.00 93.25 85 VAL A C 1
ATOM 664 O O . VAL A 1 85 ? 21.039 4.781 -3.865 1.00 93.25 85 VAL A O 1
ATOM 667 N N . GLU A 1 86 ? 21.615 4.423 -1.735 1.00 93.12 86 GLU A N 1
ATOM 668 C CA . GLU A 1 86 ? 23.058 4.546 -1.943 1.00 93.12 86 GLU A CA 1
ATOM 669 C C . GLU A 1 86 ? 23.590 3.457 -2.883 1.00 93.12 86 GLU A C 1
ATOM 671 O O . GLU A 1 86 ? 24.495 3.714 -3.670 1.00 93.12 86 GLU A O 1
ATOM 676 N N . GLN A 1 87 ? 23.013 2.250 -2.839 1.00 93.88 87 GLN A N 1
ATOM 677 C CA . GLN A 1 87 ? 23.373 1.164 -3.757 1.00 93.88 87 GLN A CA 1
ATOM 678 C C . GLN A 1 87 ? 22.859 1.398 -5.180 1.00 93.88 87 GLN A C 1
ATOM 680 O O . GLN A 1 87 ? 23.447 0.878 -6.123 1.00 93.88 87 GLN A O 1
ATOM 685 N N . LEU A 1 88 ? 21.766 2.148 -5.327 1.00 94.81 88 LEU A N 1
ATOM 686 C CA . LEU A 1 88 ? 21.134 2.456 -6.612 1.00 94.81 88 LEU A CA 1
ATOM 687 C C . LEU A 1 88 ? 21.565 3.813 -7.182 1.00 94.81 88 LEU A C 1
ATOM 689 O O . LEU A 1 88 ? 21.090 4.202 -8.242 1.00 94.81 88 LEU A O 1
ATOM 693 N N . TRP A 1 89 ? 22.436 4.549 -6.490 1.00 93.62 89 TRP A N 1
ATOM 694 C CA . TRP A 1 89 ? 22.796 5.917 -6.867 1.00 93.62 89 TRP A CA 1
ATOM 695 C C . TRP A 1 89 ? 23.475 6.002 -8.240 1.00 93.62 89 TRP A C 1
ATOM 697 O O . TRP A 1 89 ? 23.247 6.944 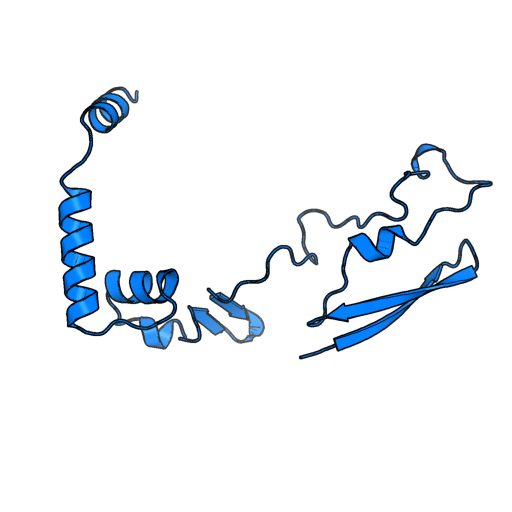-8.990 1.00 93.62 89 TRP A O 1
ATOM 707 N N . GLU A 1 90 ? 24.280 4.992 -8.569 1.00 92.44 90 GLU A N 1
ATOM 708 C CA . GLU A 1 90 ? 24.995 4.870 -9.846 1.00 92.44 90 GLU A CA 1
ATOM 709 C C . GLU A 1 90 ? 24.213 4.040 -10.884 1.00 92.44 90 GLU A C 1
ATOM 711 O O . GLU A 1 90 ? 24.737 3.736 -11.955 1.00 92.44 90 GLU A O 1
ATOM 716 N N . SER A 1 91 ? 22.988 3.611 -10.564 1.00 94.56 91 SER A N 1
ATOM 717 C CA . SER A 1 91 ? 22.148 2.828 -11.473 1.00 94.56 91 SER A CA 1
ATOM 718 C C . SER A 1 91 ? 21.456 3.726 -12.497 1.00 94.56 91 SER A C 1
ATOM 720 O O . SER A 1 91 ? 20.978 4.813 -12.168 1.00 94.56 91 SER A O 1
ATOM 722 N N . ASP A 1 92 ? 21.326 3.233 -13.728 1.00 94.62 92 ASP A N 1
ATOM 723 C CA . ASP A 1 92 ? 20.550 3.917 -14.762 1.00 94.62 92 ASP A CA 1
ATOM 724 C C . ASP A 1 92 ? 19.039 3.836 -14.461 1.00 94.62 92 ASP A C 1
ATOM 726 O O . ASP A 1 92 ? 18.564 2.991 -13.691 1.00 94.62 92 ASP A O 1
ATOM 730 N N . PHE A 1 93 ? 18.242 4.696 -15.101 1.00 94.69 93 PHE A N 1
ATOM 731 C CA . PHE A 1 93 ? 16.786 4.699 -14.924 1.00 94.69 93 PHE A CA 1
ATOM 732 C C . PHE A 1 93 ? 16.162 3.334 -15.250 1.00 94.69 93 PHE A C 1
ATOM 734 O O . PHE A 1 93 ? 15.298 2.856 -14.514 1.00 94.69 93 PHE A O 1
ATOM 741 N N . GLU A 1 94 ? 16.610 2.685 -16.324 1.00 96.25 94 GLU A N 1
ATOM 742 C CA . GLU A 1 94 ? 16.136 1.368 -16.741 1.00 96.25 94 GLU A CA 1
ATOM 743 C C . GLU A 1 94 ? 16.446 0.285 -15.707 1.00 96.25 94 GLU A C 1
ATOM 745 O O . GLU A 1 94 ? 15.641 -0.633 -15.535 1.00 96.25 94 GLU A O 1
ATOM 750 N N . ASP A 1 95 ? 17.558 0.409 -14.977 1.00 96.44 95 ASP A N 1
ATOM 751 C CA . ASP A 1 95 ? 17.922 -0.527 -13.914 1.00 96.44 95 ASP A CA 1
ATOM 752 C C . ASP A 1 95 ? 16.935 -0.450 -12.753 1.00 96.44 95 ASP A C 1
ATOM 754 O O . ASP A 1 95 ? 16.375 -1.464 -12.319 1.00 96.44 95 ASP A O 1
ATOM 758 N N . VAL A 1 96 ? 16.663 0.773 -12.294 1.00 96.50 96 VAL A N 1
ATOM 759 C CA . VAL A 1 96 ? 15.712 1.029 -11.211 1.00 96.50 96 VAL A CA 1
ATOM 760 C C . VAL A 1 96 ? 14.290 0.684 -11.648 1.00 96.50 96 VAL A C 1
ATOM 762 O O . VAL A 1 96 ? 13.565 0.018 -10.909 1.00 96.50 96 VAL A O 1
ATOM 765 N N . LEU A 1 97 ? 13.878 1.064 -12.860 1.00 96.38 97 LEU A N 1
ATOM 766 C CA . LEU A 1 97 ? 12.566 0.710 -13.399 1.00 96.38 97 LEU A CA 1
ATOM 767 C C . LEU A 1 97 ? 12.398 -0.809 -13.462 1.00 96.38 97 LEU A C 1
ATOM 769 O O . LEU A 1 97 ? 11.361 -1.328 -13.034 1.00 96.38 97 LEU A O 1
ATOM 773 N N . HIS A 1 98 ? 13.418 -1.525 -13.947 1.00 97.00 98 HIS A N 1
ATOM 774 C CA . HIS A 1 98 ? 13.347 -2.973 -14.029 1.00 97.00 98 HIS A CA 1
ATOM 775 C C . HIS A 1 98 ? 13.226 -3.605 -12.638 1.00 97.00 98 HIS A C 1
ATOM 777 O O . HIS A 1 98 ? 12.365 -4.457 -12.398 1.00 97.00 98 HIS A O 1
ATOM 783 N N . LEU A 1 99 ? 14.035 -3.130 -11.692 1.00 96.81 99 LEU A N 1
ATOM 784 C CA . LEU A 1 99 ? 13.967 -3.542 -10.298 1.00 96.81 99 LEU A CA 1
ATOM 785 C C . LEU A 1 99 ? 12.560 -3.332 -9.721 1.00 96.81 99 LEU A C 1
ATOM 787 O O . LEU A 1 99 ? 11.997 -4.250 -9.125 1.00 96.81 99 LEU A O 1
ATOM 791 N N . LEU A 1 100 ? 11.944 -2.167 -9.924 1.00 95.88 100 LEU A N 1
ATOM 792 C CA . LEU A 1 100 ? 10.623 -1.860 -9.372 1.00 95.88 100 LEU A CA 1
ATOM 793 C C . LEU A 1 100 ? 9.512 -2.726 -9.978 1.00 95.88 100 LEU A C 1
ATOM 795 O O . LEU A 1 100 ? 8.678 -3.243 -9.226 1.00 95.88 100 LEU A O 1
ATOM 799 N N . VAL A 1 101 ? 9.515 -2.917 -11.299 1.00 95.38 101 VAL A N 1
ATOM 800 C CA . VAL A 1 101 ? 8.462 -3.647 -12.024 1.00 95.38 101 VAL A CA 1
ATOM 801 C C . VAL A 1 101 ? 8.603 -5.159 -11.851 1.00 95.38 101 VAL A C 1
ATOM 803 O O . VAL A 1 101 ? 7.640 -5.819 -11.459 1.00 95.38 101 VAL A O 1
ATOM 806 N N . TRP A 1 102 ? 9.797 -5.711 -12.079 1.00 95.38 102 TRP A N 1
ATOM 807 C CA . TRP A 1 102 ? 10.039 -7.160 -12.061 1.00 95.38 102 TRP A CA 1
ATOM 808 C C . TRP A 1 102 ? 10.616 -7.677 -10.738 1.00 95.38 102 TRP A C 1
ATOM 810 O O . TRP A 1 102 ? 10.737 -8.886 -10.551 1.00 95.38 102 TRP A O 1
ATOM 820 N N . GLY A 1 103 ? 10.958 -6.796 -9.797 1.00 94.88 103 GLY A N 1
ATOM 821 C CA . GLY A 1 103 ? 11.444 -7.176 -8.468 1.00 94.88 103 GLY A CA 1
ATOM 822 C C . GLY A 1 103 ? 12.879 -7.702 -8.434 1.00 94.88 103 GLY A C 1
ATOM 823 O O . GLY A 1 103 ? 13.301 -8.205 -7.397 1.00 94.88 103 GLY A O 1
ATOM 824 N N . SER A 1 104 ? 13.621 -7.608 -9.540 1.00 94.62 104 SER A N 1
ATOM 825 C CA . SER A 1 104 ? 15.009 -8.068 -9.654 1.00 94.62 104 SER A CA 1
ATOM 826 C C . SER A 1 104 ? 15.860 -7.048 -10.402 1.00 94.62 104 SER A C 1
ATOM 828 O O . SER A 1 104 ? 15.390 -6.420 -11.354 1.00 94.62 104 SER A O 1
ATOM 830 N N . TYR A 1 105 ? 17.108 -6.878 -9.964 1.00 95.25 105 TYR A N 1
ATOM 831 C CA . TYR A 1 105 ? 18.067 -6.027 -10.664 1.00 95.25 105 TYR A CA 1
ATOM 832 C C . TYR A 1 105 ? 18.372 -6.646 -12.039 1.00 95.25 105 TYR A C 1
ATOM 834 O O . TYR A 1 105 ? 18.623 -7.857 -12.097 1.00 95.25 105 TYR A O 1
ATOM 842 N N . PRO A 1 106 ? 18.305 -5.885 -13.144 1.00 97.00 106 PRO A N 1
ATOM 843 C CA . PRO A 1 106 ? 18.430 -6.471 -14.469 1.00 97.00 106 PRO A CA 1
ATOM 844 C C . PRO A 1 106 ? 19.852 -6.940 -14.767 1.00 97.00 106 PRO A C 1
ATOM 846 O O . PRO A 1 106 ? 20.851 -6.416 -14.279 1.00 97.00 106 PRO A O 1
ATOM 849 N N . THR A 1 107 ? 19.938 -7.916 -15.661 1.00 96.88 107 THR A N 1
ATOM 850 C CA . THR A 1 107 ? 21.169 -8.223 -16.391 1.00 96.88 107 THR A CA 1
ATOM 851 C C . THR A 1 107 ? 21.379 -7.219 -17.530 1.00 96.88 107 THR A C 1
ATOM 853 O O . THR A 1 107 ? 20.427 -6.608 -18.015 1.00 96.88 107 THR A O 1
ATOM 856 N N . VAL A 1 108 ? 22.615 -7.088 -18.026 1.00 95.81 108 VAL A N 1
ATOM 857 C CA . VAL A 1 108 ? 22.933 -6.182 -19.151 1.00 95.81 108 VAL A CA 1
ATOM 858 C C . VAL A 1 108 ? 22.023 -6.402 -20.376 1.00 95.81 108 VAL A C 1
ATOM 860 O O . VAL A 1 108 ? 21.524 -5.412 -20.911 1.00 95.81 108 VAL A O 1
ATOM 863 N N . PRO A 1 109 ? 21.729 -7.647 -20.816 1.00 97.00 109 PRO A N 1
ATOM 864 C CA . PRO A 1 109 ? 20.789 -7.868 -21.915 1.00 97.00 109 PRO A CA 1
ATOM 865 C C . PRO A 1 109 ? 19.370 -7.371 -21.615 1.00 97.00 109 PRO A C 1
ATOM 867 O O . PRO A 1 109 ? 18.770 -6.726 -22.469 1.00 97.00 109 PRO A O 1
ATOM 870 N N . GLN A 1 110 ? 18.853 -7.618 -20.405 1.00 96.88 110 GLN A N 1
ATOM 871 C CA . GLN A 1 110 ? 17.512 -7.174 -19.997 1.00 96.88 110 GLN A CA 1
ATOM 872 C C . GLN A 1 110 ? 17.408 -5.651 -19.954 1.00 96.88 110 GLN A C 1
ATOM 874 O O . GLN A 1 110 ? 16.421 -5.089 -20.423 1.00 96.88 110 GLN A O 1
ATOM 879 N N . ARG A 1 111 ? 18.441 -4.978 -19.434 1.00 96.62 111 ARG A N 1
ATOM 880 C CA . ARG A 1 111 ? 18.517 -3.516 -19.423 1.00 96.62 111 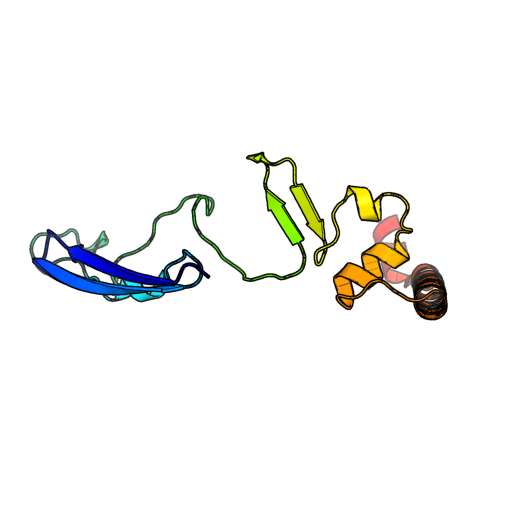ARG A CA 1
ATOM 881 C C . ARG A 1 111 ? 18.488 -2.952 -20.842 1.00 96.62 111 ARG A C 1
ATOM 883 O O . ARG A 1 111 ? 17.707 -2.051 -21.128 1.00 96.62 111 ARG A O 1
ATOM 890 N N . ASN A 1 112 ? 19.303 -3.505 -21.741 1.00 96.50 112 ASN A N 1
ATOM 891 C CA . ASN A 1 112 ? 19.372 -3.039 -23.126 1.00 96.50 112 ASN A CA 1
ATOM 892 C C . ASN A 1 112 ? 18.051 -3.279 -23.874 1.00 96.50 112 ASN A C 1
ATOM 894 O O . ASN A 1 112 ? 17.599 -2.412 -24.619 1.00 96.50 112 ASN A O 1
ATOM 898 N N . GLU A 1 113 ? 17.410 -4.430 -23.655 1.00 96.31 113 GLU A N 1
ATOM 899 C CA . GLU A 1 113 ? 16.089 -4.727 -24.215 1.00 96.31 113 GLU A CA 1
ATOM 900 C C . GLU A 1 113 ? 15.029 -3.745 -23.699 1.00 96.31 113 GLU A C 1
ATOM 902 O O . GLU A 1 113 ? 14.231 -3.231 -24.483 1.00 96.31 113 GLU A O 1
ATOM 907 N N . LEU A 1 114 ? 15.029 -3.458 -22.394 1.00 96.56 114 LEU A N 1
ATOM 908 C CA . LEU A 1 114 ? 14.113 -2.491 -21.799 1.00 96.56 114 LEU A CA 1
ATOM 909 C C . LEU A 1 114 ? 14.333 -1.089 -22.374 1.00 96.56 114 LEU A C 1
ATOM 911 O O . LEU A 1 114 ? 13.368 -0.451 -22.785 1.00 96.56 114 LEU A O 1
ATOM 915 N N . SER A 1 115 ? 15.584 -0.638 -22.461 1.00 96.06 115 SER A N 1
ATOM 916 C CA . SER A 1 115 ? 15.937 0.667 -23.029 1.00 96.06 115 SER A CA 1
ATOM 917 C C . SER A 1 115 ? 15.480 0.794 -24.488 1.00 96.06 115 SER A C 1
ATOM 919 O O . SER A 1 115 ? 14.871 1.795 -24.877 1.00 96.06 115 SER A O 1
ATOM 921 N N . HIS A 1 116 ? 15.661 -0.263 -25.288 1.00 95.75 116 HIS A N 1
ATOM 922 C CA . HIS A 1 116 ? 15.172 -0.304 -26.665 1.00 95.75 116 HIS A CA 1
ATOM 923 C C . HIS A 1 116 ? 13.641 -0.202 -26.736 1.00 95.75 116 HIS A C 1
ATOM 925 O O . HIS A 1 116 ? 13.123 0.675 -27.426 1.00 95.75 116 HIS A O 1
ATOM 931 N N . LYS A 1 117 ? 12.917 -1.017 -25.955 1.00 95.19 117 LYS A N 1
ATOM 932 C CA . LYS A 1 117 ? 11.444 -0.979 -25.896 1.00 95.19 117 LYS A CA 1
ATOM 933 C C . LYS A 1 117 ? 10.910 0.384 -25.462 1.00 95.19 117 LYS A C 1
ATOM 935 O O . LYS A 1 117 ? 9.921 0.858 -26.017 1.00 95.19 117 LYS A O 1
ATOM 940 N N . LEU A 1 118 ? 11.546 1.012 -24.471 1.00 94.94 118 LEU A N 1
ATOM 941 C CA . LEU A 1 118 ? 11.173 2.350 -24.010 1.00 94.94 118 LEU A CA 1
ATOM 942 C C . LEU A 1 118 ? 11.380 3.385 -25.114 1.00 94.94 118 LEU A C 1
ATOM 944 O O . LEU A 1 118 ? 10.484 4.184 -25.364 1.00 94.94 118 LEU A O 1
ATOM 948 N N . THR A 1 119 ? 12.516 3.334 -25.806 1.00 94.12 119 THR A N 1
ATOM 949 C CA . THR A 1 119 ? 12.826 4.259 -26.903 1.00 94.12 119 THR A CA 1
ATOM 950 C C . THR A 1 119 ? 11.799 4.153 -28.030 1.00 94.12 119 THR A C 1
ATOM 952 O O . THR A 1 119 ? 11.269 5.169 -28.478 1.00 94.12 119 THR A O 1
ATOM 955 N N . GLU A 1 120 ? 11.461 2.936 -28.460 1.00 93.62 120 GLU A N 1
ATOM 956 C CA . GLU A 1 120 ? 10.443 2.717 -29.495 1.00 93.62 120 GLU A CA 1
ATOM 957 C C . GLU A 1 120 ? 9.067 3.242 -29.066 1.00 93.62 120 GLU A C 1
ATOM 959 O O . GLU A 1 120 ? 8.402 3.952 -29.824 1.00 93.62 120 GLU A O 1
ATOM 964 N N . ALA A 1 121 ? 8.659 2.953 -27.827 1.00 91.38 121 ALA A N 1
ATOM 965 C CA . ALA A 1 121 ? 7.385 3.414 -27.285 1.00 91.38 121 ALA A CA 1
ATOM 966 C C . ALA A 1 121 ? 7.316 4.945 -27.147 1.00 91.38 121 ALA A C 1
ATOM 968 O O . ALA A 1 121 ? 6.260 5.532 -27.375 1.00 91.38 121 ALA A O 1
ATOM 969 N N . MET A 1 122 ? 8.429 5.602 -26.802 1.00 89.75 122 MET A N 1
ATOM 970 C CA . MET A 1 122 ? 8.506 7.062 -26.682 1.00 89.75 122 MET A CA 1
ATOM 971 C C . MET A 1 122 ? 8.395 7.780 -28.032 1.00 89.75 122 MET A C 1
ATOM 973 O O . MET A 1 122 ? 7.901 8.903 -28.076 1.00 89.75 122 MET A O 1
ATOM 977 N N . LEU A 1 123 ? 8.835 7.157 -29.128 1.00 88.38 123 LEU A N 1
ATOM 978 C CA . LEU A 1 123 ? 8.738 7.741 -30.471 1.00 88.38 123 LEU A CA 1
ATOM 979 C C . LEU A 1 123 ? 7.333 7.593 -31.077 1.00 88.38 123 LEU A C 1
ATOM 981 O O . LEU A 1 123 ? 6.914 8.423 -31.882 1.00 88.38 123 LEU A O 1
ATOM 985 N N . ALA A 1 124 ? 6.587 6.564 -30.677 1.00 88.12 124 ALA A N 1
ATOM 986 C CA . ALA A 1 124 ? 5.262 6.248 -31.203 1.00 88.12 124 ALA A CA 1
ATOM 987 C C . ALA A 1 124 ? 4.121 6.983 -30.464 1.00 88.12 124 ALA A C 1
ATOM 989 O O . ALA A 1 124 ? 3.162 6.358 -30.010 1.00 88.12 124 ALA A O 1
ATOM 990 N N . VAL A 1 125 ? 4.202 8.314 -30.328 1.00 89.44 125 VAL A N 1
ATOM 991 C CA . VAL A 1 125 ? 3.147 9.111 -29.669 1.00 89.44 125 VAL A CA 1
ATOM 992 C C . VAL A 1 125 ? 1.940 9.291 -30.604 1.00 89.44 125 VAL A C 1
ATOM 994 O O . VAL A 1 125 ? 2.103 9.894 -31.666 1.00 89.44 125 VAL A O 1
ATOM 997 N N . PRO A 1 126 ? 0.719 8.863 -30.218 1.00 93.19 126 PRO A N 1
ATOM 998 C CA . PRO A 1 126 ? -0.471 9.022 -31.054 1.00 93.19 126 PRO A CA 1
ATOM 999 C C . PRO A 1 126 ? -0.794 10.488 -31.382 1.00 93.19 126 PRO A C 1
ATOM 1001 O O . PRO A 1 126 ? -0.734 11.354 -30.506 1.00 93.19 126 PRO A O 1
ATOM 1004 N N . ASP A 1 127 ? -1.232 10.756 -32.615 1.00 93.69 127 ASP A N 1
ATOM 1005 C CA . ASP A 1 127 ? -1.550 12.112 -33.096 1.00 93.69 127 ASP A CA 1
ATOM 1006 C C . ASP A 1 127 ? -2.592 12.838 -32.234 1.00 93.69 127 ASP A C 1
ATOM 1008 O O . ASP A 1 127 ? -2.536 14.057 -32.072 1.00 93.69 127 ASP A O 1
ATOM 1012 N N . ASP A 1 128 ? -3.547 12.101 -31.665 1.00 95.69 128 ASP A N 1
ATOM 1013 C CA . ASP A 1 128 ? -4.590 12.671 -30.807 1.00 95.69 128 ASP A CA 1
ATOM 1014 C C . ASP A 1 128 ? -4.013 13.249 -29.502 1.00 95.69 128 ASP A C 1
ATOM 1016 O O . ASP A 1 128 ? -4.492 14.276 -29.014 1.00 95.69 128 ASP A O 1
ATOM 1020 N N . VAL A 1 129 ? -2.946 12.646 -28.962 1.00 94.81 129 VAL A N 1
ATOM 1021 C CA . VAL A 1 129 ? -2.224 13.179 -27.794 1.00 94.81 129 VAL A CA 1
ATOM 1022 C C . VAL A 1 129 ? -1.547 14.495 -28.166 1.00 94.81 129 VAL A C 1
ATOM 1024 O O . VAL A 1 129 ? -1.684 15.483 -27.446 1.00 94.81 129 VAL A O 1
ATOM 1027 N N . GLN A 1 130 ? -0.880 14.541 -29.323 1.00 93.25 130 GLN A N 1
ATOM 1028 C CA . GLN A 1 130 ? -0.205 15.750 -29.803 1.00 93.25 130 GLN A CA 1
ATOM 1029 C C . GLN A 1 130 ? -1.201 16.890 -30.046 1.00 93.25 130 GLN A C 1
ATOM 1031 O O . GLN A 1 130 ? -0.987 18.007 -29.574 1.00 93.25 130 GLN A O 1
ATOM 1036 N N . ARG A 1 131 ? -2.329 16.598 -30.709 1.00 96.00 131 ARG A N 1
ATOM 1037 C CA . ARG A 1 131 ? -3.411 17.566 -30.947 1.00 96.00 131 ARG A CA 1
ATOM 1038 C C . ARG A 1 131 ? -3.998 18.100 -29.643 1.00 96.00 131 ARG A C 1
ATOM 1040 O O . ARG A 1 131 ? -4.247 19.297 -29.537 1.00 96.00 131 ARG A O 1
ATOM 1047 N N . THR A 1 132 ? -4.173 17.236 -28.645 1.00 97.12 132 THR A N 1
ATOM 1048 C CA . THR A 1 132 ? -4.675 17.638 -27.324 1.00 97.12 132 THR A CA 1
ATOM 1049 C C . THR A 1 132 ? -3.695 18.581 -26.625 1.00 97.12 132 THR A C 1
ATOM 1051 O O . THR A 1 132 ? -4.110 19.634 -26.147 1.00 97.12 132 THR A O 1
ATOM 1054 N N . ILE A 1 133 ? -2.396 18.262 -26.615 1.00 96.50 133 ILE A N 1
ATOM 1055 C CA . ILE A 1 133 ? -1.362 19.124 -26.016 1.00 96.50 133 ILE A CA 1
ATOM 1056 C C . ILE A 1 133 ? -1.318 20.494 -26.708 1.00 96.50 133 ILE A C 1
ATOM 1058 O O . ILE A 1 133 ? -1.262 21.514 -26.031 1.00 96.50 133 ILE A O 1
ATOM 1062 N N . GLN A 1 134 ? -1.402 20.536 -28.040 1.00 95.88 134 GLN A N 1
ATOM 1063 C CA . GLN A 1 134 ? -1.404 21.788 -28.812 1.00 95.88 134 GLN A CA 1
ATOM 1064 C C . GLN A 1 134 ? -2.669 22.636 -28.616 1.00 95.88 134 GLN A C 1
ATOM 1066 O O . GLN A 1 134 ? -2.661 23.821 -28.934 1.00 95.88 134 GLN A O 1
ATOM 1071 N N . SER A 1 135 ? -3.754 22.038 -28.115 1.00 96.44 135 SER A N 1
ATOM 1072 C CA . SER A 1 135 ? -5.003 22.745 -27.811 1.00 96.44 135 SER A CA 1
ATOM 1073 C C . SER A 1 135 ? -5.035 23.372 -26.414 1.00 96.44 135 SER A C 1
ATOM 1075 O O . SER A 1 135 ? -6.002 24.061 -26.086 1.00 96.44 135 SER A O 1
ATOM 1077 N N . LEU A 1 136 ? -4.014 23.119 -25.585 1.00 95.62 136 LEU A N 1
ATOM 1078 C CA . LEU A 1 136 ? -3.898 23.751 -24.274 1.00 95.62 136 LEU A CA 1
ATOM 1079 C C . LEU A 1 136 ? -3.707 25.273 -24.443 1.00 95.62 136 LEU A C 1
ATOM 1081 O O . LEU A 1 136 ? -2.984 25.684 -25.353 1.00 95.62 136 LEU A O 1
ATOM 1085 N N . PRO A 1 137 ? -4.377 26.092 -23.610 1.00 90.62 137 PRO A N 1
ATOM 1086 C CA . PRO A 1 137 ? -4.345 27.551 -23.705 1.00 90.62 137 PRO A CA 1
ATOM 1087 C C . PRO A 1 137 ? -2.983 28.164 -23.360 1.00 90.62 137 PRO A C 1
ATOM 1089 O O . PRO A 1 137 ? -2.243 27.568 -22.542 1.00 90.62 137 PRO A O 1
#

Organism: NCBI:txid319629

Sequence (137 aa):
MSSGILYVRDSRTDVQYEIPIRRNAVSAMDLKKIKAPETGTDRADQVAGGLRVHDPGLRNTTIVETAISFSDHERNLLLFRGYSVEQLWESDFEDVLHLLVWGSYPTVPQRNELSHKLTEAMLAVPDDVQRTIQSLP

Radius of gyration: 24.9 Å; chains: 1; bounding box: 55×40×63 Å

Secondary structure (DSSP, 8-state):
---EEEEEE-TTT--EEEEEEETTEE-HHHHTT----SSSS-GGG--TT-S----TTSTT------SSEEEETTTTEEEETTEEHHHHTT--HHHHHHHHHHSSPPPHHHHHHHHHHHHHHHH---HHHHHHHHT--